Protein AF-A0A9Q9F330-F1 (afdb_monomer_lite)

Radius of gyration: 14.94 Å; chains: 1; bounding box: 38×39×43 Å

Foldseek 3Di:
DDQDPVLVVLLVLQLVLQQVVQCPDPPHFAEEEEEEEPDPVQVVSSVVNQVSQQQQHTHPRNHGDHPYYQYDHLPDPDLVVSLCVRAVRQGQAYEYEEPHNSVLVSLVCNVVVHPHALCRYEYEADDDPVDDCPSNDQRWYAHSNRRIDTDHDPPPPD

Secondary structure (DSSP, 8-state):
-PPPHHHHHHHHHHHHHHHHHHHT-SSPP-EEEEEEESSHHHHHHHHHHHHHHHHH-SGGGS--EEEEEEEE-TT-S--HHHHHHHHTT--SEEEEES--HHHHHHHHHHHHHSS--GGGEEEESPPPTT--TTTSTT-EEE-TTS-EEE--------

Sequence (158 aa):
MALTLSDVSLIEKALDQLVKLMSLKHPCIEDIVIGCQRKPEDYAVALSIKEAWEQRGGFNSEGGTVLDIVCWNEQSSSFNKYCSRIARHHPDAFVVVGMTAGFKEINRRLHKCSELTAEQTYVLGNRDGSLDSLFFHQLTGVSWTGEAWRMSQLQTIT

Organism: NCBI:txid69967

Structure (mmCIF, N/CA/C/O backbone):
data_AF-A0A9Q9F330-F1
#
_entry.id   AF-A0A9Q9F330-F1
#
loop_
_atom_site.group_PDB
_atom_site.id
_atom_site.type_symbol
_atom_site.label_atom_id
_atom_site.label_alt_id
_atom_site.label_comp_id
_atom_site.label_asym_id
_atom_site.label_entity_id
_atom_site.label_seq_id
_atom_site.pdbx_PDB_ins_code
_atom_site.Cartn_x
_atom_site.Cartn_y
_atom_site.Cartn_z
_atom_site.occupancy
_atom_site.B_iso_or_equiv
_atom_site.auth_seq_id
_atom_site.auth_comp_id
_atom_site.auth_asym_id
_atom_site.auth_atom_id
_atom_site.pdbx_PDB_model_num
ATOM 1 N N . MET A 1 1 ? -8.125 22.849 3.565 1.00 40.06 1 MET A N 1
ATOM 2 C CA . MET A 1 1 ? -6.735 23.348 3.591 1.00 40.06 1 MET A CA 1
ATOM 3 C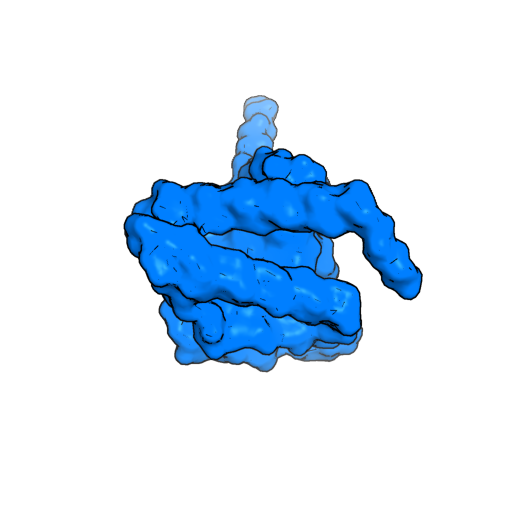 C . MET A 1 1 ? -6.173 23.096 2.201 1.00 40.06 1 MET A C 1
ATOM 5 O O . MET A 1 1 ? -6.252 21.958 1.764 1.00 40.06 1 MET A O 1
ATOM 9 N N . ALA A 1 2 ? -5.785 24.134 1.456 1.00 48.75 2 ALA A N 1
ATOM 10 C CA . ALA A 1 2 ? -5.293 23.967 0.085 1.00 48.75 2 ALA A CA 1
ATOM 11 C C . ALA A 1 2 ? -3.845 23.453 0.120 1.00 48.75 2 ALA A C 1
ATOM 13 O O . ALA A 1 2 ? -3.031 24.014 0.850 1.00 48.75 2 ALA A O 1
ATOM 14 N N . LEU A 1 3 ? -3.552 22.388 -0.630 1.00 57.25 3 LEU A N 1
ATOM 15 C CA . LEU A 1 3 ? -2.193 21.874 -0.828 1.00 57.25 3 LEU A CA 1
ATOM 16 C C . LEU A 1 3 ? -1.368 22.928 -1.581 1.00 57.25 3 LEU A C 1
ATOM 18 O O . LEU A 1 3 ? -1.844 23.495 -2.567 1.00 57.25 3 LEU A O 1
ATOM 22 N N . THR A 1 4 ? -0.157 23.227 -1.113 1.00 71.25 4 THR A N 1
ATOM 23 C CA . THR A 1 4 ? 0.743 24.172 -1.792 1.00 71.25 4 THR A CA 1
ATOM 24 C C . THR A 1 4 ? 1.433 23.501 -2.988 1.00 71.25 4 THR A C 1
ATOM 26 O O . THR A 1 4 ? 1.533 22.279 -3.047 1.00 71.25 4 THR A O 1
ATOM 29 N N . LEU A 1 5 ? 1.954 24.279 -3.947 1.00 66.75 5 LEU A N 1
ATOM 30 C CA . LEU A 1 5 ? 2.711 23.740 -5.097 1.00 66.75 5 LEU A CA 1
ATOM 31 C C . LEU A 1 5 ? 3.921 22.889 -4.666 1.00 66.75 5 LEU A C 1
ATOM 33 O O . LEU A 1 5 ? 4.257 21.908 -5.328 1.00 66.75 5 LEU A O 1
ATOM 37 N N . SER A 1 6 ? 4.552 23.239 -3.543 1.00 71.06 6 SER A N 1
ATOM 38 C CA . SER A 1 6 ? 5.603 22.432 -2.918 1.00 71.06 6 SER A CA 1
ATOM 39 C C . SER A 1 6 ? 5.084 21.086 -2.418 1.00 71.06 6 SER A C 1
ATOM 41 O O . SER A 1 6 ? 5.754 20.078 -2.625 1.00 71.06 6 SER A O 1
ATOM 43 N N . ASP A 1 7 ? 3.890 21.046 -1.825 1.00 73.88 7 ASP A N 1
ATOM 44 C CA . ASP A 1 7 ? 3.296 19.801 -1.322 1.00 73.88 7 ASP A CA 1
ATOM 45 C C . ASP A 1 7 ? 2.951 18.847 -2.470 1.00 73.88 7 ASP A C 1
ATOM 47 O O . ASP A 1 7 ? 3.195 17.649 -2.369 1.00 73.88 7 ASP A O 1
ATOM 51 N N . VAL A 1 8 ? 2.453 19.379 -3.593 1.00 78.31 8 VAL A N 1
ATOM 52 C CA . VAL A 1 8 ? 2.146 18.582 -4.793 1.00 78.31 8 VAL A CA 1
ATOM 53 C C . VAL A 1 8 ? 3.413 17.943 -5.367 1.00 78.31 8 VAL A C 1
ATOM 55 O O . VAL A 1 8 ? 3.439 16.742 -5.610 1.00 78.31 8 VAL A O 1
ATOM 58 N N . SER A 1 9 ? 4.490 18.719 -5.522 1.00 83.06 9 SER A N 1
ATOM 59 C CA . SER A 1 9 ? 5.773 18.210 -6.034 1.00 83.06 9 SER A CA 1
ATOM 60 C C . SER A 1 9 ? 6.384 17.127 -5.132 1.00 83.06 9 SER A C 1
ATOM 62 O O . SER A 1 9 ? 6.940 16.139 -5.615 1.00 83.06 9 SER A O 1
ATOM 64 N N . LEU A 1 10 ? 6.248 17.276 -3.810 1.00 86.75 10 LEU A N 1
ATOM 65 C CA . LEU A 1 10 ? 6.709 16.274 -2.849 1.00 86.75 10 LEU A CA 1
ATOM 66 C C . LEU A 1 10 ? 5.898 14.975 -2.931 1.00 86.75 10 LEU A C 1
ATOM 68 O O . LEU A 1 10 ? 6.489 13.896 -2.915 1.00 86.75 10 LEU A O 1
ATOM 72 N N . ILE A 1 11 ? 4.572 15.074 -3.070 1.00 87.56 11 ILE A N 1
ATOM 73 C CA . ILE A 1 11 ? 3.694 13.910 -3.238 1.00 87.56 11 ILE A CA 1
ATOM 74 C C . ILE A 1 11 ? 4.028 13.166 -4.533 1.00 87.56 11 ILE A C 1
ATOM 76 O O . ILE A 1 11 ? 4.223 11.957 -4.478 1.00 87.56 11 ILE A O 1
ATOM 80 N N . GLU A 1 12 ? 4.179 13.863 -5.661 1.00 91.75 12 GLU A N 1
ATOM 81 C CA . GLU A 1 12 ? 4.572 13.243 -6.938 1.00 91.75 12 GLU A CA 1
ATOM 82 C C . GLU A 1 12 ? 5.900 12.488 -6.822 1.00 91.75 12 GLU A C 1
ATOM 84 O O . GLU A 1 12 ? 5.996 11.313 -7.178 1.00 91.75 12 GLU A O 1
ATOM 89 N N . LYS A 1 13 ? 6.915 13.109 -6.210 1.00 93.81 13 LYS A N 1
ATOM 90 C CA . LYS A 1 13 ? 8.200 12.447 -5.954 1.00 93.81 13 LYS A CA 1
ATOM 91 C C . LYS A 1 13 ? 8.041 11.194 -5.082 1.00 93.81 13 LYS A C 1
ATOM 93 O O . LYS A 1 13 ? 8.723 10.192 -5.305 1.00 93.81 13 LYS A O 1
ATOM 98 N N . ALA A 1 14 ? 7.175 11.245 -4.072 1.00 95.12 14 ALA A N 1
ATOM 99 C CA . ALA A 1 14 ? 6.903 10.102 -3.211 1.00 95.12 14 ALA A CA 1
ATOM 100 C C . ALA A 1 14 ? 6.160 8.979 -3.956 1.00 95.12 14 ALA A C 1
ATOM 102 O O . ALA A 1 14 ? 6.489 7.808 -3.764 1.00 95.12 14 ALA A O 1
ATOM 103 N N . LEU A 1 15 ? 5.229 9.321 -4.851 1.00 95.81 15 LEU A N 1
ATOM 104 C CA . LEU A 1 15 ? 4.543 8.370 -5.728 1.00 95.81 15 LEU A CA 1
ATOM 105 C C . LEU A 1 15 ? 5.516 7.701 -6.700 1.00 95.81 15 LEU A C 1
ATOM 107 O O . LEU A 1 15 ? 5.519 6.478 -6.806 1.00 95.81 15 LEU A O 1
ATOM 111 N N . ASP A 1 16 ? 6.393 8.468 -7.344 1.00 94.94 16 ASP A N 1
ATOM 112 C CA . ASP A 1 16 ? 7.416 7.931 -8.248 1.00 94.94 16 ASP A CA 1
ATOM 113 C C . ASP A 1 16 ? 8.333 6.938 -7.546 1.00 94.94 16 ASP A C 1
ATOM 115 O O . ASP A 1 16 ? 8.619 5.853 -8.061 1.00 94.94 16 ASP A O 1
ATOM 119 N N . GLN A 1 17 ? 8.774 7.291 -6.340 1.00 96.00 17 GLN A N 1
ATOM 120 C CA . GLN A 1 17 ? 9.613 6.412 -5.548 1.00 96.00 17 GLN A CA 1
ATOM 121 C C . GLN A 1 17 ? 8.856 5.152 -5.101 1.00 96.00 17 GLN A C 1
ATOM 123 O O . GLN A 1 17 ? 9.451 4.073 -5.091 1.00 96.00 17 GLN A O 1
ATOM 128 N N . LEU A 1 18 ? 7.568 5.262 -4.760 1.00 96.44 18 LEU A N 1
ATOM 129 C CA . LEU A 1 18 ? 6.723 4.123 -4.396 1.00 96.44 18 LEU A CA 1
ATOM 130 C C . LEU A 1 18 ? 6.538 3.163 -5.577 1.00 96.44 18 LEU A C 1
ATOM 132 O O . LEU A 1 18 ? 6.830 1.975 -5.440 1.00 96.44 18 LEU A O 1
ATOM 136 N N . VAL A 1 19 ? 6.123 3.680 -6.737 1.00 95.44 19 VAL A N 1
ATOM 137 C CA . VAL A 1 19 ? 5.927 2.893 -7.965 1.00 95.44 19 VAL A CA 1
ATOM 138 C C . VAL A 1 19 ? 7.222 2.191 -8.352 1.00 95.44 19 VAL A C 1
ATOM 140 O O . VAL A 1 19 ? 7.224 0.981 -8.581 1.00 95.44 19 VAL A O 1
ATOM 143 N N . LYS A 1 20 ? 8.349 2.912 -8.345 1.00 93.31 20 LYS A N 1
ATOM 144 C CA . LYS A 1 20 ? 9.668 2.332 -8.622 1.00 93.31 20 LYS A CA 1
ATOM 145 C C . LYS A 1 20 ? 10.003 1.198 -7.658 1.00 93.31 20 LYS A C 1
ATOM 147 O O . LYS A 1 20 ? 10.510 0.166 -8.079 1.00 93.31 20 LYS A O 1
ATOM 152 N N . LEU A 1 21 ? 9.750 1.388 -6.366 1.00 92.75 21 LEU A N 1
ATOM 153 C CA . LEU A 1 21 ? 10.071 0.396 -5.348 1.00 92.75 21 LEU A CA 1
ATOM 154 C C . LEU A 1 21 ? 9.252 -0.887 -5.533 1.00 92.75 21 LEU A C 1
ATOM 156 O O . LEU A 1 21 ? 9.809 -1.979 -5.435 1.00 92.75 21 LEU A O 1
ATOM 160 N N . MET A 1 22 ? 7.957 -0.755 -5.814 1.00 94.44 22 MET A N 1
ATOM 161 C CA . MET A 1 22 ? 7.061 -1.891 -6.038 1.00 94.44 22 MET A CA 1
ATOM 162 C C . MET A 1 22 ? 7.381 -2.623 -7.348 1.00 94.44 22 MET A C 1
ATOM 164 O O . MET A 1 22 ? 7.469 -3.847 -7.351 1.00 94.44 22 MET A O 1
ATOM 168 N N . SER A 1 23 ? 7.658 -1.890 -8.428 1.00 90.44 23 SER A N 1
ATOM 169 C CA . SER A 1 23 ? 7.951 -2.469 -9.753 1.00 90.44 23 SER A CA 1
ATOM 170 C C . SER A 1 23 ? 9.256 -3.280 -9.788 1.00 90.44 23 SER A C 1
ATOM 172 O O . SER A 1 23 ? 9.448 -4.121 -10.660 1.00 90.44 23 SER A O 1
ATOM 174 N N . LEU A 1 24 ? 10.169 -3.048 -8.835 1.00 88.19 24 LEU A N 1
ATOM 175 C CA . LEU A 1 24 ? 11.425 -3.796 -8.694 1.00 88.19 24 LEU A CA 1
ATOM 176 C C . LEU A 1 24 ? 11.288 -5.082 -7.859 1.00 88.19 24 LEU A C 1
ATOM 178 O O . LEU A 1 24 ? 12.267 -5.820 -7.714 1.00 88.19 24 LEU A O 1
ATOM 182 N N . LYS A 1 25 ? 10.126 -5.341 -7.246 1.00 89.50 25 LYS A N 1
ATOM 183 C CA . LYS A 1 25 ? 9.921 -6.523 -6.401 1.00 89.50 25 LYS A CA 1
ATOM 184 C C . LYS A 1 25 ? 9.731 -7.771 -7.276 1.00 89.50 25 LYS A C 1
ATOM 186 O O . LYS A 1 25 ? 9.109 -7.726 -8.333 1.00 89.50 25 LYS A O 1
ATOM 191 N N . HIS A 1 26 ? 10.267 -8.894 -6.797 1.00 83.94 26 HIS A N 1
ATOM 192 C CA . HIS A 1 26 ? 10.003 -10.226 -7.338 1.00 83.94 26 HIS A CA 1
ATOM 193 C C . HIS A 1 26 ? 9.314 -11.099 -6.272 1.00 83.94 26 HIS A C 1
ATOM 195 O O . HIS A 1 26 ? 9.779 -11.085 -5.124 1.00 83.94 26 HIS A O 1
ATOM 201 N N . PRO A 1 27 ? 8.260 -11.869 -6.617 1.00 86.75 27 PRO A N 1
ATOM 202 C CA . PRO A 1 27 ? 7.553 -11.891 -7.910 1.00 86.75 27 PRO A CA 1
ATOM 203 C C . PRO A 1 27 ? 6.951 -10.522 -8.268 1.00 86.75 27 PRO A C 1
ATOM 205 O O . PRO A 1 27 ? 6.855 -9.654 -7.402 1.00 86.75 27 PRO A O 1
ATOM 208 N N . CYS A 1 28 ? 6.662 -10.310 -9.557 1.00 90.81 28 CYS A N 1
ATOM 209 C CA . CYS A 1 28 ? 6.151 -9.024 -10.030 1.00 90.81 28 CYS A CA 1
ATOM 210 C C . CYS A 1 28 ? 4.814 -8.709 -9.348 1.00 90.81 28 CYS A C 1
ATOM 212 O O . CYS A 1 28 ? 4.011 -9.613 -9.132 1.00 90.81 28 CYS A O 1
ATOM 214 N N . ILE A 1 29 ? 4.624 -7.443 -8.989 1.00 94.88 29 ILE A N 1
ATOM 215 C CA . ILE A 1 29 ? 3.376 -6.935 -8.430 1.00 94.88 29 ILE A CA 1
ATOM 216 C C . ILE A 1 29 ? 2.585 -6.352 -9.594 1.00 94.88 29 ILE A C 1
ATOM 218 O O . ILE A 1 29 ? 3.079 -5.431 -10.242 1.00 94.88 29 ILE A O 1
ATOM 222 N N . GLU A 1 30 ? 1.372 -6.846 -9.814 1.00 95.38 30 GLU A N 1
ATOM 223 C CA . GLU A 1 30 ? 0.432 -6.324 -10.809 1.00 95.38 30 GLU A CA 1
ATOM 224 C C . GLU A 1 30 ? -0.827 -5.804 -10.129 1.00 95.38 30 GLU A C 1
ATOM 226 O O . GLU A 1 30 ? -1.214 -4.641 -10.290 1.00 95.38 30 GLU A O 1
ATOM 231 N N . ASP A 1 31 ? -1.424 -6.656 -9.303 1.00 96.81 31 ASP A N 1
ATOM 232 C CA . ASP A 1 31 ? -2.723 -6.433 -8.705 1.00 96.81 31 ASP A CA 1
ATOM 233 C C . ASP A 1 31 ? -2.574 -5.927 -7.273 1.00 96.81 31 ASP A C 1
ATOM 235 O O . ASP A 1 31 ? -2.064 -6.615 -6.385 1.00 96.81 31 ASP A O 1
ATOM 239 N N . ILE A 1 32 ? -3.052 -4.710 -7.015 1.00 97.94 32 ILE A N 1
ATOM 240 C CA . ILE A 1 32 ? -2.938 -4.088 -5.696 1.00 97.94 32 ILE A CA 1
ATOM 241 C C . ILE A 1 32 ? -4.294 -3.723 -5.108 1.00 97.94 32 ILE A C 1
ATOM 243 O O . ILE A 1 32 ? -5.255 -3.395 -5.805 1.00 97.94 32 ILE A O 1
ATOM 247 N N . VAL A 1 33 ? -4.354 -3.709 -3.781 1.00 98.38 33 VAL A N 1
ATOM 248 C CA . VAL A 1 33 ? -5.426 -3.045 -3.031 1.00 98.38 33 VAL A CA 1
ATOM 249 C C . VAL A 1 33 ? -4.836 -1.845 -2.308 1.00 98.38 33 VAL A C 1
ATOM 251 O O . VAL A 1 33 ? -3.754 -1.937 -1.729 1.00 98.38 33 VAL A O 1
ATOM 254 N N . ILE A 1 34 ? -5.564 -0.728 -2.303 1.00 98.56 34 ILE A N 1
ATOM 255 C CA . ILE A 1 34 ? -5.157 0.485 -1.592 1.00 98.56 34 ILE A CA 1
ATOM 256 C C . ILE A 1 34 ? -5.993 0.640 -0.321 1.00 98.56 34 ILE A C 1
ATOM 258 O O . ILE A 1 34 ? -7.212 0.483 -0.331 1.00 98.56 34 ILE A O 1
ATOM 262 N N . GLY A 1 35 ? -5.344 0.958 0.790 1.00 97.88 35 GLY A N 1
ATOM 263 C CA . GLY A 1 35 ? -5.953 1.209 2.085 1.00 97.88 35 GLY A CA 1
ATOM 264 C C . GLY A 1 35 ? -5.772 2.654 2.530 1.00 97.88 35 GLY A C 1
ATOM 265 O O . GLY A 1 35 ? -4.676 3.201 2.441 1.00 97.88 35 GLY A O 1
ATOM 266 N N . CYS A 1 36 ? -6.821 3.270 3.064 1.00 97.56 36 CYS A N 1
ATOM 267 C CA . CYS A 1 36 ? -6.714 4.596 3.665 1.00 97.56 36 CYS A CA 1
ATOM 268 C C . CYS A 1 36 ? -7.715 4.797 4.806 1.00 97.56 36 CYS A C 1
ATOM 270 O O . CYS A 1 36 ? -8.734 4.105 4.921 1.00 97.56 36 CYS A O 1
ATOM 272 N N . GLN A 1 37 ? -7.450 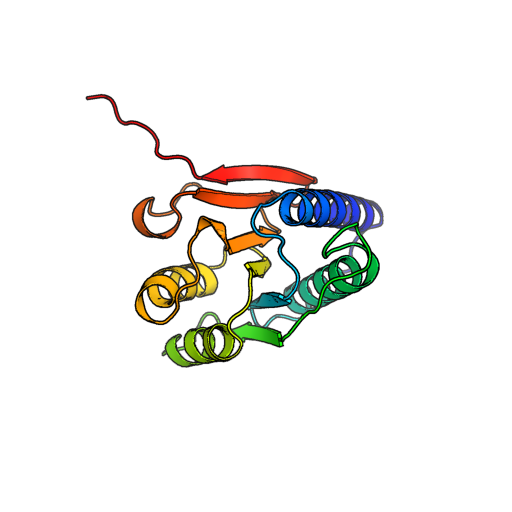5.785 5.659 1.00 96.56 37 GLN A N 1
ATOM 273 C CA . GLN A 1 37 ? -8.467 6.256 6.589 1.00 96.56 37 GLN A CA 1
ATOM 274 C C . GLN A 1 37 ? -9.627 6.894 5.798 1.00 96.56 37 GLN A C 1
ATOM 276 O O . GLN A 1 37 ? -9.453 7.478 4.732 1.00 96.56 37 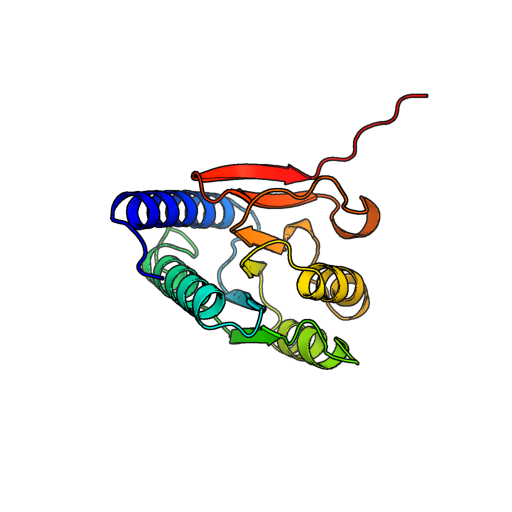GLN A O 1
ATOM 281 N N . ARG A 1 38 ? -10.852 6.785 6.323 1.00 95.31 38 ARG A N 1
ATOM 282 C CA . ARG A 1 38 ? -12.069 7.383 5.758 1.00 95.31 38 ARG A CA 1
ATOM 283 C C . ARG A 1 38 ? -12.090 8.898 5.981 1.00 95.31 38 ARG A C 1
ATOM 285 O O . ARG A 1 38 ? -12.909 9.413 6.741 1.00 95.31 38 ARG A O 1
ATOM 292 N N . LYS A 1 39 ? -11.168 9.581 5.313 1.00 95.31 39 LYS A N 1
ATOM 293 C CA . LYS A 1 39 ? -10.979 11.027 5.284 1.00 95.31 39 LYS A CA 1
ATOM 294 C C . LYS A 1 39 ? -10.809 11.490 3.835 1.00 95.31 39 LYS A C 1
ATOM 296 O O . LYS A 1 39 ? -10.171 10.774 3.064 1.00 95.31 39 LYS A O 1
ATOM 301 N N . PRO A 1 40 ? -11.370 12.649 3.447 1.00 94.81 40 PRO A N 1
ATOM 302 C CA . PRO A 1 40 ? -11.248 13.156 2.082 1.00 94.81 40 PRO A CA 1
ATOM 303 C C . PRO A 1 40 ? -9.798 13.310 1.609 1.00 94.81 40 PRO A C 1
ATOM 305 O O . PRO A 1 40 ? -9.494 12.958 0.475 1.00 94.81 40 PRO A O 1
ATOM 308 N N . GLU A 1 41 ? -8.907 13.791 2.476 1.00 93.50 41 GLU A N 1
ATOM 309 C CA . GLU A 1 41 ? -7.488 13.986 2.177 1.00 93.50 41 GLU A CA 1
ATOM 310 C C . GLU A 1 41 ? -6.765 12.665 1.880 1.00 93.50 41 GLU A C 1
ATOM 312 O O . GLU A 1 41 ? -6.098 12.546 0.855 1.00 93.50 41 GLU A O 1
ATOM 317 N N . ASP A 1 42 ? -6.973 11.642 2.710 1.00 94.69 42 ASP A N 1
ATOM 318 C CA . ASP A 1 42 ? -6.332 10.338 2.532 1.00 94.69 42 ASP A CA 1
ATOM 319 C C . ASP A 1 42 ? -6.920 9.588 1.330 1.00 94.69 42 ASP A C 1
ATOM 321 O O . ASP A 1 42 ? -6.224 8.840 0.645 1.00 94.69 42 ASP A O 1
ATOM 325 N N . TYR A 1 43 ? -8.205 9.809 1.038 1.00 96.50 43 TYR A N 1
ATOM 326 C CA . TYR A 1 43 ? -8.842 9.274 -0.160 1.00 96.50 43 TYR A CA 1
ATOM 327 C C . TYR A 1 43 ? -8.305 9.923 -1.439 1.00 96.50 43 TYR A C 1
ATOM 329 O O . TYR A 1 43 ? -8.072 9.218 -2.416 1.00 96.50 43 TYR A O 1
ATOM 337 N N . ALA A 1 44 ? -8.057 11.236 -1.436 1.00 95.75 44 ALA A N 1
ATOM 338 C CA . ALA A 1 44 ? -7.439 11.916 -2.572 1.00 95.75 44 ALA A CA 1
ATOM 339 C C . ALA A 1 44 ? -6.035 11.359 -2.861 1.00 95.75 44 ALA A C 1
ATOM 341 O O . ALA A 1 44 ? -5.728 11.053 -4.008 1.00 95.75 44 ALA A O 1
ATOM 342 N N . VAL A 1 45 ? -5.225 11.122 -1.823 1.00 96.12 45 VAL A N 1
ATOM 343 C CA . VAL A 1 45 ? -3.912 10.474 -1.982 1.00 96.12 45 VAL A CA 1
ATOM 344 C C . VAL A 1 45 ? -4.053 9.041 -2.505 1.00 96.12 45 VAL A C 1
ATOM 346 O O . VAL A 1 45 ? -3.296 8.634 -3.382 1.00 96.12 45 VAL A O 1
ATOM 349 N N . ALA A 1 46 ? -5.037 8.274 -2.022 1.00 97.75 46 ALA A N 1
ATOM 350 C CA . ALA A 1 46 ? -5.304 6.928 -2.531 1.00 97.75 46 ALA A CA 1
ATOM 351 C C . ALA A 1 46 ? -5.668 6.925 -4.028 1.00 97.75 46 ALA A C 1
ATOM 353 O O . ALA A 1 46 ? -5.256 6.019 -4.750 1.00 97.75 46 ALA A O 1
ATOM 354 N N . LEU A 1 47 ? -6.397 7.941 -4.504 1.00 97.94 47 LEU A N 1
ATOM 355 C CA . LEU A 1 47 ? -6.669 8.121 -5.932 1.00 97.94 47 LEU A CA 1
ATOM 356 C C . LEU A 1 47 ? -5.396 8.444 -6.722 1.00 97.94 47 LEU A C 1
ATOM 358 O O . LEU A 1 47 ? -5.187 7.846 -7.770 1.00 97.94 47 LEU A O 1
ATOM 362 N N . SER A 1 48 ? -4.510 9.296 -6.203 1.00 97.56 48 SER A N 1
ATOM 363 C CA . SER A 1 48 ? -3.226 9.576 -6.862 1.00 97.56 48 SER A CA 1
ATOM 364 C C . SER A 1 48 ? -2.316 8.343 -6.929 1.00 97.56 48 SER A C 1
ATOM 366 O O . SER A 1 48 ? -1.672 8.112 -7.948 1.00 97.56 48 SER A O 1
ATOM 368 N N . ILE A 1 49 ? -2.298 7.501 -5.885 1.00 97.94 49 ILE A N 1
ATOM 369 C CA . ILE A 1 49 ? -1.610 6.197 -5.927 1.00 97.94 49 ILE A CA 1
ATOM 370 C C . ILE A 1 49 ? -2.214 5.321 -7.022 1.00 97.94 49 ILE A C 1
ATOM 372 O O . ILE A 1 49 ? -1.472 4.705 -7.785 1.00 97.94 49 ILE A O 1
ATOM 376 N N . LYS A 1 50 ? -3.548 5.271 -7.100 1.00 98.31 50 LYS A N 1
ATOM 377 C CA . LYS A 1 50 ? -4.246 4.489 -8.116 1.00 98.31 50 LYS A CA 1
ATOM 378 C C . LYS A 1 50 ? -3.842 4.914 -9.525 1.00 98.31 50 LYS A C 1
ATOM 380 O O . LYS A 1 50 ? -3.404 4.072 -10.299 1.00 98.31 50 LYS A O 1
ATOM 385 N N . GLU A 1 51 ? -3.943 6.204 -9.827 1.00 97.50 51 GLU A N 1
ATOM 386 C CA . GLU A 1 51 ? -3.584 6.748 -11.138 1.00 97.50 51 GLU A CA 1
ATOM 387 C C . GLU A 1 51 ? -2.114 6.474 -11.477 1.00 97.50 51 GLU A C 1
ATOM 389 O O . GLU A 1 51 ? -1.806 6.036 -12.583 1.00 97.50 51 GLU A O 1
ATOM 394 N N . ALA A 1 52 ? -1.204 6.664 -10.516 1.00 96.69 52 ALA A N 1
ATOM 395 C CA . ALA A 1 52 ? 0.215 6.389 -10.712 1.00 96.69 52 ALA A CA 1
ATOM 396 C C . ALA A 1 52 ? 0.491 4.904 -11.006 1.00 96.69 52 ALA A C 1
ATOM 398 O O . ALA A 1 52 ? 1.301 4.596 -11.881 1.00 96.69 52 ALA A O 1
ATOM 399 N N . TRP A 1 53 ? -0.180 3.986 -10.304 1.00 97.44 53 TRP A N 1
ATOM 400 C CA . TRP A 1 53 ? -0.008 2.547 -10.501 1.00 97.44 53 TRP A CA 1
ATOM 401 C C . TRP A 1 53 ? -0.582 2.067 -11.837 1.00 97.44 53 TRP A C 1
ATOM 403 O O . TRP A 1 53 ? 0.098 1.351 -12.569 1.00 97.44 53 TRP A O 1
ATOM 413 N N . GLU A 1 54 ? -1.785 2.519 -12.195 1.00 96.88 54 GLU A N 1
ATOM 414 C CA . GLU A 1 54 ? -2.445 2.155 -13.457 1.00 96.88 54 GLU A CA 1
ATOM 415 C C . GLU A 1 54 ? -1.724 2.721 -14.690 1.00 96.88 54 GLU A C 1
ATOM 417 O O . GLU A 1 54 ? -1.837 2.160 -15.773 1.00 96.88 54 GLU A O 1
ATOM 422 N N . GLN A 1 55 ? -0.971 3.816 -14.552 1.00 95.50 55 GLN A N 1
ATOM 423 C CA . GLN A 1 55 ? -0.235 4.417 -15.672 1.00 95.50 55 GLN A CA 1
ATOM 424 C C . GLN A 1 55 ? 1.215 3.943 -15.796 1.00 95.50 55 GLN A C 1
ATOM 426 O O . GLN A 1 55 ? 1.777 3.999 -16.887 1.00 95.50 55 GLN A O 1
ATOM 431 N N . ARG A 1 56 ? 1.868 3.615 -14.673 1.00 94.31 56 ARG A N 1
ATOM 432 C CA . ARG A 1 56 ? 3.338 3.474 -14.610 1.00 94.31 56 ARG A CA 1
ATOM 433 C C . ARG A 1 56 ? 3.820 2.286 -13.782 1.00 94.31 56 ARG A C 1
ATOM 435 O O . ARG A 1 56 ? 5.026 2.060 -13.723 1.00 94.31 56 ARG A O 1
ATOM 442 N N . GLY A 1 57 ? 2.916 1.605 -13.082 1.00 92.38 57 GLY A N 1
ATOM 443 C CA . GLY A 1 57 ? 3.209 0.411 -12.293 1.00 92.38 57 GLY A CA 1
ATOM 444 C C . GLY A 1 57 ? 3.201 -0.863 -13.133 1.00 92.38 57 GLY A C 1
ATOM 445 O O . GLY A 1 57 ? 3.300 -0.806 -14.358 1.00 92.38 57 GLY A O 1
ATOM 446 N N . GLY A 1 58 ? 3.058 -2.005 -12.459 1.00 88.25 58 GLY A N 1
ATOM 447 C CA . GLY A 1 58 ? 3.011 -3.318 -13.105 1.00 88.25 58 GLY A CA 1
ATOM 448 C C . GLY A 1 58 ? 4.333 -3.747 -13.750 1.00 88.25 58 GLY A C 1
ATOM 449 O O . GLY A 1 58 ? 5.378 -3.094 -13.613 1.00 88.25 58 GLY A O 1
ATOM 450 N N . PHE A 1 59 ? 4.307 -4.869 -14.462 1.00 84.12 59 PHE A N 1
ATOM 451 C CA . PHE A 1 59 ? 5.456 -5.375 -15.202 1.00 84.12 59 PHE A CA 1
ATOM 452 C C . PHE A 1 59 ? 5.850 -4.418 -16.332 1.00 84.12 59 PHE A C 1
ATOM 454 O O . PHE A 1 59 ? 5.011 -3.892 -17.058 1.00 84.12 59 PHE A O 1
ATOM 461 N N . ASN A 1 60 ? 7.157 -4.182 -16.482 1.00 82.25 60 ASN A N 1
ATOM 462 C CA . ASN A 1 60 ? 7.733 -3.289 -17.497 1.00 82.25 60 ASN A CA 1
ATOM 463 C C . ASN A 1 60 ? 7.150 -1.861 -17.533 1.00 82.25 60 ASN A C 1
ATOM 465 O O . ASN A 1 60 ? 7.300 -1.171 -18.542 1.00 82.25 60 ASN A O 1
ATOM 469 N N . SER A 1 61 ? 6.542 -1.398 -16.435 1.00 83.06 61 SER A N 1
ATOM 470 C CA . SER A 1 61 ? 5.886 -0.088 -16.356 1.00 83.06 61 SER A CA 1
ATOM 471 C C . SER A 1 61 ? 4.724 0.084 -17.349 1.00 83.06 61 SER A C 1
ATOM 473 O O . SER A 1 61 ? 4.463 1.203 -17.794 1.00 83.06 61 SER A O 1
ATOM 475 N N . GLU A 1 62 ? 4.047 -1.006 -17.727 1.00 86.31 62 GLU A N 1
ATOM 476 C CA . GLU A 1 62 ? 2.898 -0.979 -18.650 1.00 86.31 62 GLU A CA 1
ATOM 477 C C . GLU A 1 62 ? 1.572 -0.598 -17.963 1.00 86.31 62 GLU A C 1
ATOM 479 O O . GLU A 1 62 ? 0.591 -0.307 -18.648 1.00 86.31 62 GLU A O 1
ATOM 484 N N . GLY A 1 63 ? 1.560 -0.533 -16.628 1.00 88.19 63 GLY A N 1
ATOM 485 C CA . GLY A 1 63 ? 0.389 -0.245 -15.804 1.00 88.19 63 GLY A C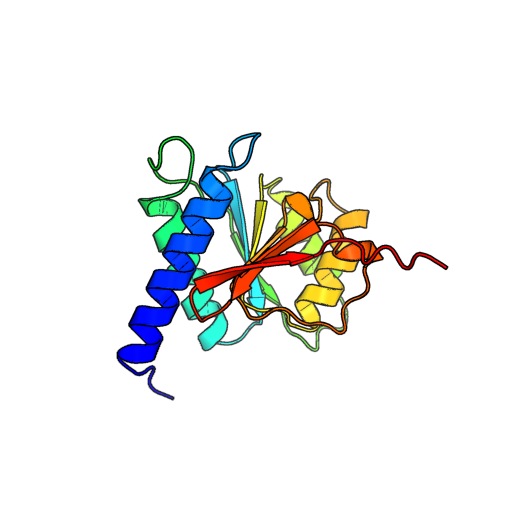A 1
ATOM 486 C C . GLY A 1 63 ? -0.148 -1.500 -15.117 1.00 88.19 63 GLY A C 1
ATOM 487 O O . GLY A 1 63 ? -0.466 -2.484 -15.778 1.00 88.19 63 GLY A O 1
ATOM 488 N N . GLY A 1 64 ? -0.267 -1.453 -13.787 1.00 94.81 64 GLY A N 1
ATOM 489 C CA . GLY A 1 64 ? -0.879 -2.525 -12.993 1.00 94.81 64 GLY A CA 1
ATOM 490 C C . GLY A 1 64 ? -2.354 -2.251 -12.673 1.00 94.81 64 GLY A C 1
ATOM 491 O O . GLY A 1 64 ? -2.891 -1.194 -13.007 1.00 94.81 64 GLY A O 1
ATOM 492 N N . THR A 1 65 ? -3.022 -3.164 -11.965 1.00 97.19 65 THR A N 1
ATOM 493 C CA . THR A 1 65 ? -4.453 -3.034 -11.637 1.00 97.19 65 THR A CA 1
ATOM 494 C C . THR A 1 65 ? -4.669 -2.657 -10.176 1.00 97.19 65 THR A C 1
ATOM 496 O O . THR A 1 65 ? -4.105 -3.261 -9.264 1.00 97.19 65 THR A O 1
ATOM 499 N N . VAL A 1 66 ? -5.568 -1.703 -9.917 1.00 98.12 66 VAL A N 1
ATOM 500 C CA . VAL A 1 66 ? -6.076 -1.446 -8.561 1.00 98.12 66 VAL A CA 1
ATOM 501 C C . VAL A 1 66 ? -7.427 -2.124 -8.365 1.00 98.12 66 VAL A C 1
ATOM 503 O O . VAL A 1 66 ? -8.456 -1.642 -8.841 1.00 98.12 66 VAL A O 1
ATOM 506 N N . LEU A 1 67 ? -7.432 -3.221 -7.609 1.00 98.12 67 LEU A N 1
ATOM 507 C CA . LEU A 1 67 ? -8.616 -4.054 -7.381 1.00 98.12 67 LEU A CA 1
ATOM 508 C C . LEU A 1 67 ? -9.661 -3.378 -6.478 1.00 98.12 67 LEU A C 1
ATOM 510 O O . LEU A 1 67 ? -10.866 -3.583 -6.644 1.00 98.12 67 LEU A O 1
ATOM 514 N N . ASP A 1 68 ? -9.229 -2.582 -5.493 1.00 98.25 68 ASP A N 1
ATOM 515 C CA . ASP A 1 68 ? -10.130 -1.864 -4.582 1.00 98.25 68 ASP A CA 1
ATOM 516 C C . ASP A 1 68 ? -9.414 -0.725 -3.845 1.00 98.25 68 ASP A C 1
ATOM 518 O O . ASP A 1 68 ? -8.205 -0.779 -3.607 1.00 98.25 68 ASP A O 1
ATOM 522 N N . ILE A 1 69 ? -10.197 0.260 -3.396 1.00 98.38 69 ILE A N 1
ATOM 523 C CA . ILE A 1 69 ? -9.777 1.247 -2.396 1.00 98.38 69 ILE A CA 1
ATOM 524 C C . ILE A 1 69 ? -10.621 1.025 -1.137 1.00 98.38 69 ILE A C 1
ATOM 526 O O . ILE A 1 69 ? -11.838 1.238 -1.109 1.00 98.38 69 ILE A O 1
ATOM 530 N N . VAL A 1 70 ? -9.969 0.577 -0.068 1.00 97.81 70 VAL A N 1
ATOM 531 C CA . VAL A 1 70 ? -10.602 0.215 1.198 1.00 97.81 70 VAL A CA 1
ATOM 532 C C . VAL A 1 70 ? -10.413 1.334 2.212 1.00 97.81 70 VAL A C 1
ATOM 534 O O . VAL A 1 70 ? -9.371 1.457 2.851 1.00 97.81 70 VAL A O 1
ATOM 537 N N . CYS A 1 71 ? -11.470 2.121 2.408 1.00 97.44 71 CYS A N 1
ATOM 538 C CA . CYS A 1 71 ? -11.490 3.188 3.405 1.00 97.44 71 CYS A CA 1
ATOM 539 C C . CYS A 1 71 ? -12.027 2.688 4.754 1.00 97.44 71 CYS A C 1
ATOM 541 O O . CYS A 1 71 ? -13.171 2.217 4.832 1.00 97.44 71 CYS A O 1
ATOM 543 N N . TRP A 1 72 ? -11.264 2.846 5.838 1.00 96.38 72 TRP A N 1
ATOM 544 C CA . TRP A 1 72 ? -11.701 2.455 7.185 1.00 96.38 72 TRP A CA 1
ATOM 545 C C . TRP A 1 72 ? -12.004 3.630 8.108 1.00 96.38 72 TRP A C 1
ATOM 547 O O . TRP A 1 72 ? -11.417 4.703 8.028 1.00 96.38 72 TRP A O 1
ATOM 557 N N . ASN A 1 73 ? -12.933 3.411 9.035 1.00 95.25 73 ASN A N 1
ATOM 558 C CA . ASN A 1 73 ? -13.134 4.327 10.148 1.00 95.25 73 ASN A CA 1
ATOM 559 C C . ASN A 1 73 ? -12.164 3.956 11.281 1.00 95.25 73 ASN A C 1
ATOM 561 O O . ASN A 1 73 ? -12.217 2.830 11.770 1.00 95.25 73 ASN A O 1
ATOM 565 N N . GLU A 1 74 ? -11.331 4.900 11.721 1.00 92.50 74 GLU A N 1
ATOM 566 C CA . GLU A 1 74 ? -10.411 4.728 12.861 1.00 92.50 74 GLU A CA 1
ATOM 567 C C . GLU A 1 74 ? -11.133 4.331 14.156 1.00 92.50 74 GLU A C 1
ATOM 569 O O . GLU A 1 74 ? -10.577 3.626 14.988 1.00 92.50 74 GLU A O 1
ATOM 574 N N . GLN A 1 75 ? -12.394 4.738 14.311 1.00 90.88 75 GLN A N 1
ATOM 575 C CA . GLN A 1 75 ? -13.219 4.440 15.487 1.00 90.88 75 GLN A CA 1
ATOM 576 C C . GLN A 1 75 ? -14.064 3.168 15.313 1.00 90.88 75 GLN A C 1
ATOM 578 O O . GLN A 1 75 ? -15.020 2.940 16.054 1.00 90.88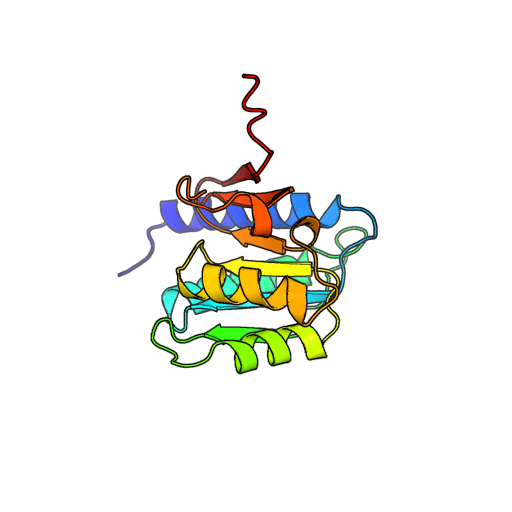 75 GLN A O 1
ATOM 583 N N . SER A 1 76 ? -13.782 2.350 14.296 1.00 92.69 76 SER A N 1
ATOM 584 C CA . SER A 1 76 ? -14.542 1.124 14.061 1.00 92.69 76 SER A CA 1
ATOM 585 C C . SER A 1 76 ? -14.363 0.142 15.220 1.00 92.69 76 SER A C 1
ATOM 587 O O . SER A 1 76 ? -13.246 -0.240 15.553 1.00 92.69 76 SER A O 1
ATOM 589 N N . SER A 1 77 ? -15.471 -0.357 15.772 1.00 88.56 77 SER A N 1
ATOM 590 C CA . SER A 1 77 ? -15.454 -1.417 16.794 1.00 88.56 77 SER A CA 1
ATOM 591 C C . SER A 1 77 ? -14.960 -2.769 16.262 1.00 88.56 77 SER A C 1
ATOM 593 O O . SER A 1 77 ? -14.578 -3.642 17.036 1.00 88.56 77 SER A O 1
ATOM 595 N N . SER A 1 78 ? -14.950 -2.957 14.938 1.00 90.56 78 SER A N 1
ATOM 596 C CA . SER A 1 78 ? -14.409 -4.152 14.289 1.00 90.56 78 SER A CA 1
ATOM 597 C C . SER A 1 78 ? -13.695 -3.811 12.985 1.00 90.56 78 SER A C 1
ATOM 599 O O . SER A 1 78 ? -14.258 -3.153 12.103 1.00 90.56 78 SER A O 1
ATOM 601 N N . PHE A 1 79 ? -12.458 -4.298 12.856 1.00 94.19 79 PHE A N 1
ATOM 602 C CA . PHE A 1 79 ? -11.621 -4.147 11.662 1.00 94.19 79 PHE A CA 1
ATOM 603 C C . PHE A 1 79 ? -11.646 -5.372 10.735 1.00 94.19 79 PHE A C 1
ATOM 605 O O . PHE A 1 79 ? -11.166 -5.288 9.606 1.00 94.19 79 PHE A O 1
ATOM 612 N N . ASN A 1 80 ? -12.266 -6.484 11.154 1.00 92.94 80 ASN A N 1
ATOM 613 C CA . ASN A 1 80 ? -12.308 -7.727 10.370 1.00 92.94 80 ASN A CA 1
ATOM 614 C C . ASN A 1 80 ? -12.950 -7.515 8.996 1.00 92.94 80 ASN A C 1
ATOM 616 O O . ASN A 1 80 ? -12.441 -8.017 8.006 1.00 92.94 80 ASN A O 1
ATOM 620 N N . LYS A 1 81 ? -14.009 -6.698 8.912 1.00 93.81 81 LYS A N 1
ATOM 621 C CA . LYS A 1 81 ? -14.671 -6.373 7.638 1.00 93.81 81 LYS A CA 1
ATOM 622 C C . LYS A 1 81 ? -13.728 -5.734 6.610 1.00 93.81 81 LYS A C 1
ATOM 624 O O . LYS A 1 81 ? -13.876 -5.982 5.420 1.00 93.81 81 LYS A O 1
ATOM 629 N N . TYR A 1 82 ? -12.764 -4.924 7.059 1.00 95.69 82 TYR A N 1
ATOM 630 C CA . TYR A 1 82 ? -11.776 -4.302 6.176 1.00 95.69 82 TYR A CA 1
ATOM 631 C C . TYR A 1 82 ? -10.732 -5.327 5.744 1.00 95.69 82 TYR A C 1
ATOM 633 O O . TYR A 1 82 ? -10.433 -5.417 4.560 1.00 95.69 82 TYR A O 1
ATOM 641 N N . CYS A 1 83 ? -10.272 -6.164 6.677 1.00 94.56 83 CYS A N 1
ATOM 642 C CA . CYS A 1 83 ? -9.335 -7.247 6.383 1.00 94.56 83 CYS A CA 1
ATOM 643 C C . CYS A 1 83 ? -9.931 -8.236 5.368 1.00 94.56 83 CYS A C 1
ATOM 645 O O . CYS A 1 83 ? -9.288 -8.546 4.375 1.00 94.56 83 CYS A O 1
ATOM 647 N N . SER A 1 84 ? -11.190 -8.655 5.545 1.00 93.75 84 SER A N 1
ATOM 648 C CA . SER A 1 84 ? -11.897 -9.519 4.589 1.00 93.75 84 SER A CA 1
ATOM 649 C C . SER A 1 84 ? -12.080 -8.857 3.222 1.00 93.75 84 SER A C 1
ATOM 651 O O . SER A 1 84 ? -11.974 -9.528 2.202 1.00 93.75 84 SER A O 1
ATOM 653 N N . ARG A 1 85 ? -12.341 -7.543 3.179 1.00 94.75 85 ARG A N 1
ATOM 654 C CA . ARG A 1 85 ? -12.474 -6.801 1.917 1.00 94.75 85 ARG A CA 1
ATOM 655 C C . ARG A 1 85 ? -11.152 -6.688 1.159 1.00 94.75 85 ARG A C 1
ATOM 657 O O . ARG A 1 85 ? -11.187 -6.675 -0.063 1.00 94.75 85 ARG A O 1
ATOM 664 N N . ILE A 1 86 ? -10.029 -6.604 1.865 1.00 95.62 86 ILE A N 1
ATOM 665 C CA . ILE A 1 86 ? -8.692 -6.638 1.260 1.00 95.62 86 ILE A CA 1
ATOM 666 C C . ILE A 1 86 ? -8.393 -8.065 0.779 1.00 95.62 86 ILE A C 1
ATOM 668 O O . ILE A 1 86 ? -8.095 -8.275 -0.389 1.00 95.62 86 ILE A O 1
ATOM 672 N N . ALA A 1 87 ? -8.562 -9.056 1.659 1.00 93.12 87 ALA A N 1
ATOM 673 C CA . ALA A 1 87 ? -8.187 -10.446 1.409 1.00 93.12 87 ALA A CA 1
ATOM 674 C C . ALA A 1 87 ? -8.980 -11.118 0.278 1.00 93.12 87 ALA A C 1
ATOM 676 O O . ALA A 1 87 ? -8.414 -11.925 -0.449 1.00 93.12 87 ALA A O 1
ATOM 677 N N . ARG A 1 88 ? -10.267 -10.778 0.093 1.00 93.62 88 ARG A N 1
ATOM 678 C CA . ARG A 1 88 ? -11.128 -11.382 -0.951 1.00 93.62 88 ARG A CA 1
ATOM 679 C C . ARG A 1 88 ? -10.595 -11.217 -2.377 1.00 93.62 88 ARG A C 1
ATOM 681 O O . ARG A 1 88 ? -11.044 -11.925 -3.267 1.00 93.62 88 ARG A O 1
ATOM 688 N N . HIS A 1 89 ? -9.729 -10.230 -2.584 1.00 91.56 89 HIS A N 1
ATOM 689 C CA . HIS A 1 89 ? -9.195 -9.863 -3.889 1.00 91.56 89 HIS A CA 1
ATOM 690 C C . HIS A 1 89 ? -7.885 -10.579 -4.213 1.00 91.56 89 HIS A C 1
ATOM 692 O O . HIS A 1 89 ? -7.448 -10.494 -5.348 1.00 91.56 89 HIS A O 1
ATOM 698 N N . HIS A 1 90 ? -7.278 -11.272 -3.240 1.00 92.25 90 HIS A N 1
ATOM 699 C CA . HIS A 1 90 ? -5.970 -11.922 -3.383 1.00 92.25 90 HIS A CA 1
ATOM 700 C C . HIS A 1 90 ? -4.916 -11.035 -4.080 1.00 92.25 90 HIS A C 1
ATOM 702 O O . HIS A 1 90 ? -4.308 -11.484 -5.046 1.00 92.25 90 HIS A O 1
ATOM 708 N N . PRO A 1 91 ? -4.710 -9.777 -3.636 1.00 95.25 91 PRO A N 1
ATOM 709 C CA . PRO A 1 91 ? -3.784 -8.887 -4.323 1.00 95.25 91 PRO A CA 1
ATOM 710 C C . PRO A 1 91 ? -2.332 -9.336 -4.127 1.00 95.25 91 PRO A C 1
ATOM 712 O O . PRO A 1 91 ? -1.976 -9.869 -3.071 1.00 95.25 91 PRO A O 1
ATOM 715 N N . ASP A 1 92 ? -1.482 -9.014 -5.097 1.00 95.38 92 ASP A N 1
ATOM 716 C CA . ASP A 1 92 ? -0.032 -9.200 -5.014 1.00 95.38 92 ASP A CA 1
ATOM 717 C C . ASP A 1 92 ? 0.580 -8.317 -3.922 1.00 95.38 92 ASP A C 1
ATOM 719 O O . ASP A 1 92 ? 1.538 -8.715 -3.248 1.00 95.38 92 ASP A O 1
ATOM 723 N N . ALA A 1 93 ? 0.013 -7.116 -3.742 1.00 95.75 93 ALA A N 1
ATOM 724 C CA . ALA A 1 93 ? 0.435 -6.163 -2.726 1.00 95.75 93 ALA A CA 1
ATOM 725 C C . ALA A 1 93 ? -0.710 -5.335 -2.119 1.00 95.75 93 ALA A C 1
ATOM 727 O O . ALA A 1 93 ? -1.734 -5.041 -2.740 1.00 95.75 93 ALA A O 1
ATOM 728 N N . PHE A 1 94 ? -0.496 -4.894 -0.881 1.00 96.81 94 PHE A N 1
ATOM 729 C CA . PHE A 1 94 ? -1.366 -3.966 -0.167 1.00 96.81 94 PHE A CA 1
ATOM 730 C C . PHE A 1 94 ? -0.647 -2.635 0.055 1.00 96.81 94 PHE A C 1
ATOM 732 O O . PHE A 1 94 ? 0.365 -2.578 0.747 1.00 96.81 94 PHE A O 1
ATOM 739 N N . VAL A 1 95 ? -1.167 -1.551 -0.514 1.00 97.62 95 VAL A N 1
ATOM 740 C CA . VAL A 1 95 ? -0.584 -0.209 -0.386 1.00 97.62 95 VAL A CA 1
ATOM 741 C C . VAL A 1 95 ? -1.426 0.623 0.568 1.00 97.62 95 VAL A C 1
ATOM 743 O O . VAL A 1 95 ? -2.645 0.641 0.455 1.00 97.62 95 VAL A O 1
ATOM 746 N N . VAL A 1 96 ? -0.811 1.341 1.502 1.00 97.12 96 VAL A N 1
ATOM 747 C CA . VAL A 1 96 ? -1.529 2.111 2.520 1.00 97.12 96 VAL A CA 1
ATOM 748 C C . VAL A 1 96 ? -1.106 3.568 2.552 1.00 97.12 96 VAL A C 1
ATOM 750 O O . VAL A 1 96 ? 0.080 3.889 2.543 1.00 97.12 96 VAL A O 1
ATOM 753 N N . VAL A 1 97 ? -2.096 4.450 2.661 1.00 96.88 97 VAL A N 1
ATOM 754 C CA . VAL A 1 97 ? -1.907 5.875 2.923 1.00 96.88 97 VAL A CA 1
ATOM 755 C C . VAL A 1 97 ? -1.725 6.097 4.426 1.00 96.88 97 VAL A C 1
ATOM 757 O O . VAL A 1 97 ? -2.676 6.002 5.204 1.00 96.88 97 VAL A O 1
ATOM 760 N N . GLY A 1 98 ? -0.494 6.413 4.824 1.00 92.31 98 GLY A N 1
ATOM 761 C CA . GLY A 1 98 ? -0.112 6.764 6.189 1.00 92.31 98 GLY A CA 1
ATOM 762 C C . GLY A 1 98 ? -0.070 5.596 7.185 1.00 92.31 98 GLY A C 1
ATOM 763 O O . GLY A 1 98 ? -0.716 4.564 7.035 1.00 92.31 98 GLY A O 1
ATOM 764 N N . MET A 1 99 ? 0.680 5.774 8.276 1.00 89.06 99 MET A N 1
ATOM 765 C CA . MET A 1 99 ? 0.737 4.806 9.383 1.00 89.06 99 MET A CA 1
ATOM 766 C C . MET A 1 99 ? -0.328 5.109 10.446 1.00 89.06 99 MET A C 1
ATOM 768 O O . MET A 1 99 ? -0.018 5.521 11.563 1.00 89.06 99 MET A O 1
ATOM 772 N N . THR A 1 100 ? -1.602 4.940 10.096 1.00 91.00 100 THR A N 1
ATOM 773 C CA . THR A 1 100 ? -2.733 5.234 10.996 1.00 91.00 100 THR A CA 1
ATOM 774 C C . THR A 1 100 ? -2.962 4.134 12.038 1.00 91.00 100 THR A C 1
ATOM 776 O O . THR A 1 100 ? -2.506 3.000 11.880 1.00 91.00 100 THR A O 1
ATOM 779 N N . ALA A 1 101 ? -3.689 4.434 13.122 1.00 89.62 101 ALA A N 1
ATOM 780 C CA . ALA A 1 101 ? -4.015 3.429 14.140 1.00 89.62 101 ALA A CA 1
ATOM 781 C C . ALA A 1 101 ? -4.880 2.292 13.560 1.00 89.62 101 ALA A C 1
ATOM 783 O O . ALA A 1 101 ? -4.658 1.119 13.863 1.00 89.62 101 ALA A O 1
ATOM 784 N N . GLY A 1 102 ? -5.802 2.623 12.659 1.00 92.38 102 GLY A N 1
ATOM 785 C CA . GLY A 1 102 ? -6.626 1.677 11.925 1.00 92.38 102 GLY A CA 1
ATOM 786 C C . GLY A 1 102 ? -5.799 0.767 11.027 1.00 92.38 102 GLY A C 1
ATOM 787 O O . GLY A 1 102 ? -6.021 -0.444 11.038 1.00 92.38 102 GLY A O 1
ATOM 788 N N . PHE A 1 103 ? -4.787 1.300 10.330 1.00 93.12 103 PHE A N 1
ATOM 789 C CA . PHE A 1 103 ? -3.835 0.459 9.603 1.00 93.12 103 PHE A CA 1
ATOM 790 C C . PHE A 1 103 ? -3.112 -0.506 10.542 1.00 93.12 103 PHE A C 1
ATOM 792 O O . PHE A 1 103 ? -3.013 -1.687 10.222 1.00 93.12 103 PHE A O 1
ATOM 799 N N . LYS A 1 104 ? -2.661 -0.051 11.720 1.00 90.06 104 LYS A N 1
ATOM 800 C CA . LYS A 1 104 ? -1.972 -0.939 12.670 1.00 90.06 104 LYS A CA 1
ATOM 801 C C . LYS A 1 104 ? -2.846 -2.128 13.070 1.00 90.06 104 LYS A C 1
ATOM 803 O O . LYS A 1 104 ? -2.396 -3.275 13.071 1.00 90.06 104 LYS A O 1
ATOM 808 N N . GLU A 1 105 ? -4.116 -1.854 13.343 1.00 90.81 105 GLU A N 1
ATOM 809 C CA . GLU A 1 105 ? -5.113 -2.867 13.670 1.00 90.81 105 GLU A CA 1
ATOM 810 C C . GLU A 1 105 ? -5.435 -3.796 12.484 1.00 90.81 105 GLU A C 1
ATOM 812 O O . GLU A 1 105 ? -5.630 -4.999 12.688 1.00 90.81 105 GLU A O 1
ATOM 817 N N . ILE A 1 106 ? -5.475 -3.278 11.256 1.00 92.94 106 ILE A N 1
ATOM 818 C CA . ILE A 1 106 ? -5.677 -4.073 10.037 1.00 92.94 106 ILE A CA 1
ATOM 819 C C . ILE A 1 106 ? -4.470 -4.970 9.775 1.00 92.94 106 ILE A C 1
ATOM 821 O O . ILE A 1 106 ? -4.640 -6.179 9.659 1.00 92.94 106 ILE A O 1
ATOM 825 N N . ASN A 1 107 ? -3.257 -4.418 9.759 1.00 89.94 107 ASN A N 1
ATOM 826 C CA . ASN A 1 107 ? -2.027 -5.150 9.472 1.00 89.94 107 ASN A CA 1
ATOM 827 C C . ASN A 1 107 ? -1.830 -6.320 10.448 1.00 89.94 107 ASN A C 1
ATOM 829 O O . ASN A 1 107 ? -1.633 -7.458 10.035 1.00 89.94 107 ASN A O 1
ATOM 833 N N . ARG A 1 108 ? -2.027 -6.082 11.753 1.00 87.56 108 ARG A N 1
ATOM 834 C CA . ARG A 1 108 ? -1.977 -7.130 12.789 1.00 87.56 108 ARG A CA 1
ATOM 835 C C . ARG A 1 108 ? -2.948 -8.291 12.530 1.00 87.56 108 ARG A C 1
ATOM 837 O O . ARG A 1 108 ? -2.696 -9.417 12.960 1.00 87.56 108 ARG A O 1
ATOM 844 N N . ARG A 1 109 ? -4.091 -8.022 11.892 1.00 89.00 109 ARG A N 1
ATOM 845 C CA . ARG A 1 109 ? -5.127 -9.021 11.594 1.00 89.00 109 ARG A CA 1
ATOM 846 C C . ARG A 1 109 ? -4.964 -9.660 10.220 1.00 89.00 109 ARG A C 1
ATOM 848 O O . ARG A 1 109 ? -5.287 -10.837 10.107 1.00 89.00 109 ARG A O 1
ATOM 855 N N . LEU A 1 110 ? -4.454 -8.934 9.224 1.00 88.25 110 LEU A N 1
ATOM 856 C CA . LEU A 1 110 ? -4.229 -9.437 7.865 1.00 88.25 110 LEU A CA 1
ATOM 857 C C . LEU A 1 110 ? -3.354 -10.690 7.869 1.00 88.25 110 LEU A C 1
ATOM 859 O O . LEU A 1 110 ? -3.741 -11.683 7.260 1.00 88.25 110 LEU A O 1
ATOM 863 N N . HIS A 1 111 ? -2.291 -10.705 8.681 1.00 78.75 111 HIS A N 1
ATOM 864 C CA . HIS A 1 111 ? -1.441 -11.889 8.895 1.00 78.75 111 HIS A CA 1
ATOM 865 C C . HIS A 1 111 ? -2.201 -13.144 9.349 1.00 78.75 111 HIS A C 1
ATOM 867 O O . HIS A 1 111 ? -1.700 -14.254 9.214 1.00 78.75 111 HIS A O 1
ATOM 873 N N . LYS A 1 112 ? -3.392 -12.993 9.943 1.00 81.50 112 LYS A N 1
ATOM 874 C CA . LYS A 1 112 ? -4.215 -14.115 10.423 1.00 81.50 112 LYS A CA 1
ATOM 875 C C . LYS A 1 112 ? -5.301 -14.543 9.442 1.00 81.50 112 LYS A C 1
ATOM 877 O O . LYS A 1 112 ? -5.870 -15.612 9.627 1.00 81.50 112 LYS A O 1
ATOM 882 N N . CYS A 1 113 ? -5.660 -13.700 8.477 1.00 80.19 113 CYS A N 1
ATOM 883 C CA . CYS A 1 113 ? -6.824 -13.922 7.615 1.00 80.19 113 CYS A CA 1
ATOM 884 C C . CYS A 1 113 ? -6.523 -13.819 6.116 1.00 80.19 113 CYS A C 1
ATOM 886 O O . CYS A 1 113 ? -7.456 -13.838 5.317 1.00 80.19 113 CYS A O 1
ATOM 888 N N . SER A 1 114 ? -5.257 -13.668 5.738 1.00 84.62 114 SER A N 1
ATOM 889 C CA . SER A 1 114 ? -4.803 -13.601 4.352 1.00 84.62 114 SER A CA 1
ATOM 890 C C . SER A 1 114 ? -3.365 -14.093 4.241 1.00 84.62 114 SER A C 1
ATOM 892 O O . SER A 1 114 ? -2.655 -14.154 5.242 1.00 84.62 114 SER A O 1
ATOM 894 N N . GLU A 1 115 ? -2.941 -14.395 3.018 1.00 85.56 115 GLU A N 1
ATOM 895 C CA . GLU A 1 115 ? -1.549 -14.732 2.699 1.00 85.56 115 GLU A CA 1
ATOM 896 C C . GLU A 1 115 ? -0.668 -13.486 2.520 1.00 85.56 115 GLU A C 1
ATOM 898 O O . GLU A 1 115 ? 0.546 -13.613 2.387 1.00 85.56 115 GLU A O 1
ATOM 903 N N . LEU A 1 116 ? -1.259 -12.281 2.552 1.00 88.44 116 LEU A N 1
ATOM 904 C CA . LEU A 1 116 ? -0.514 -11.029 2.471 1.00 88.44 116 LEU A CA 1
ATOM 905 C C . LEU A 1 116 ? 0.467 -10.924 3.633 1.00 88.44 116 LEU A C 1
ATOM 907 O O . LEU A 1 116 ? 0.086 -10.845 4.804 1.00 88.44 116 LEU A O 1
ATOM 911 N N . THR A 1 117 ? 1.741 -10.865 3.277 1.00 87.94 117 THR A N 1
ATOM 912 C CA . THR A 1 117 ? 2.829 -10.659 4.224 1.00 87.94 117 THR A CA 1
ATOM 913 C C . THR A 1 117 ? 3.141 -9.171 4.391 1.00 87.94 117 THR A C 1
ATOM 915 O O . THR A 1 117 ? 2.759 -8.316 3.588 1.00 87.94 117 THR A O 1
ATOM 918 N N . ALA A 1 118 ? 3.910 -8.840 5.429 1.00 86.69 118 ALA A N 1
ATOM 919 C CA . ALA A 1 118 ? 4.398 -7.476 5.629 1.00 86.69 118 ALA A CA 1
ATOM 920 C C . ALA A 1 118 ? 5.373 -7.038 4.518 1.00 86.69 118 ALA A C 1
ATOM 922 O O . ALA A 1 118 ? 5.479 -5.849 4.240 1.00 86.69 118 ALA A O 1
ATOM 923 N N . GLU A 1 119 ? 6.031 -7.981 3.833 1.00 88.94 119 GLU A N 1
ATOM 924 C CA . GLU A 1 119 ? 6.862 -7.697 2.656 1.00 88.94 119 GLU A CA 1
ATOM 925 C C . GLU A 1 119 ? 6.061 -7.287 1.417 1.00 88.94 119 GLU A C 1
ATOM 927 O O . GLU A 1 119 ? 6.609 -6.622 0.539 1.00 88.94 119 GLU A O 1
ATOM 932 N N . GLN A 1 120 ? 4.795 -7.701 1.347 1.00 92.44 120 GLN A N 1
ATOM 933 C CA . GLN A 1 120 ? 3.837 -7.326 0.304 1.00 92.44 120 GLN A CA 1
ATOM 934 C C . GLN A 1 120 ? 3.001 -6.111 0.716 1.00 92.44 120 GLN A C 1
ATOM 936 O O . GLN A 1 120 ? 2.082 -5.715 0.004 1.00 92.44 120 GLN A O 1
ATOM 941 N N . THR A 1 121 ? 3.290 -5.520 1.877 1.00 94.12 121 THR A N 1
ATOM 942 C CA . THR A 1 121 ? 2.606 -4.323 2.354 1.00 94.12 121 THR A CA 1
ATOM 943 C C . THR A 1 121 ? 3.520 -3.110 2.208 1.00 94.12 121 THR A C 1
ATOM 945 O O . THR A 1 121 ? 4.657 -3.100 2.684 1.00 94.12 121 THR A O 1
ATOM 948 N N . TYR A 1 122 ? 3.005 -2.069 1.564 1.00 95.38 122 TYR A N 1
ATOM 949 C CA . TYR A 1 122 ? 3.717 -0.830 1.285 1.00 95.38 122 TYR A CA 1
ATOM 950 C C . TYR A 1 122 ? 2.994 0.353 1.911 1.00 95.38 122 TYR A C 1
ATOM 952 O O . TYR A 1 122 ? 1.768 0.408 1.908 1.00 95.38 122 TYR A O 1
ATOM 960 N N . VAL A 1 123 ? 3.740 1.323 2.434 1.00 95.81 123 VAL A N 1
ATOM 961 C CA . VAL A 1 123 ? 3.158 2.528 3.039 1.00 95.81 123 VAL A CA 1
ATOM 962 C C . VAL A 1 123 ? 3.650 3.780 2.332 1.00 95.81 123 VAL A C 1
ATOM 964 O O . VAL A 1 123 ? 4.850 4.019 2.264 1.00 95.81 123 VAL A O 1
ATOM 967 N N . LEU A 1 124 ? 2.730 4.628 1.884 1.00 96.56 124 LEU A N 1
ATOM 968 C CA . LEU A 1 124 ? 3.025 6.013 1.540 1.00 96.56 124 LEU A CA 1
ATOM 969 C C . LEU A 1 124 ? 2.760 6.881 2.771 1.00 96.56 124 LEU A C 1
ATOM 971 O O . LEU A 1 124 ? 1.615 7.140 3.137 1.00 96.56 124 LEU A O 1
ATOM 975 N N . GLY A 1 125 ? 3.821 7.270 3.463 1.00 93.50 125 GLY A N 1
ATOM 976 C CA . GLY A 1 125 ? 3.761 8.052 4.686 1.00 93.50 125 GLY A CA 1
ATOM 977 C C . GLY A 1 125 ? 5.035 7.945 5.514 1.00 93.50 125 GLY A C 1
ATOM 978 O O . GLY A 1 125 ? 5.913 7.115 5.273 1.00 93.50 125 GLY A O 1
ATOM 979 N N . ASN A 1 126 ? 5.149 8.815 6.512 1.00 90.94 126 ASN A N 1
ATOM 980 C CA . ASN A 1 126 ? 6.310 8.827 7.396 1.00 90.94 126 ASN A CA 1
ATOM 981 C C . ASN A 1 126 ? 6.373 7.558 8.253 1.00 90.94 126 A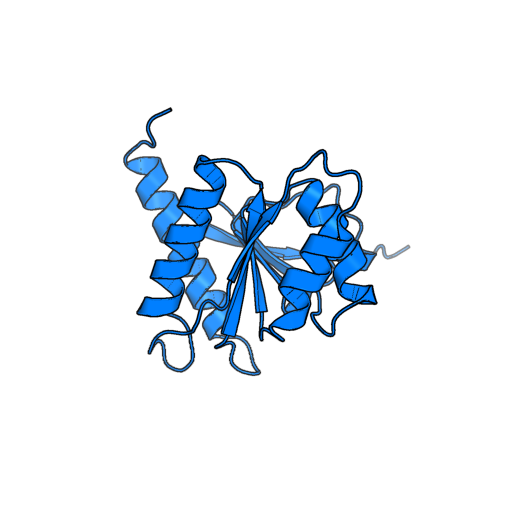SN A C 1
ATOM 983 O O . ASN A 1 126 ? 5.351 7.077 8.746 1.00 90.94 126 ASN A O 1
ATOM 987 N N . ARG A 1 127 ? 7.595 7.065 8.472 1.00 87.69 127 ARG A N 1
ATOM 988 C CA . ARG A 1 127 ? 7.869 5.952 9.380 1.00 87.69 127 ARG A CA 1
ATOM 989 C C . ARG A 1 127 ? 7.453 6.310 10.808 1.00 87.69 127 ARG A C 1
ATOM 991 O O . ARG A 1 127 ? 7.860 7.343 11.335 1.00 87.69 127 ARG A O 1
ATOM 998 N N . ASP A 1 128 ? 6.741 5.398 11.458 1.00 83.38 128 ASP A N 1
ATOM 999 C CA . ASP A 1 128 ? 6.417 5.470 12.880 1.00 83.38 128 ASP A CA 1
ATOM 1000 C C . ASP A 1 128 ? 7.336 4.532 13.682 1.00 83.38 128 ASP A C 1
ATOM 1002 O O . ASP A 1 128 ? 7.340 3.315 13.498 1.00 83.38 128 ASP A O 1
ATOM 1006 N N . GLY A 1 129 ? 8.154 5.108 14.566 1.00 71.00 129 GLY A N 1
ATOM 1007 C CA . GLY A 1 129 ? 9.098 4.364 15.405 1.00 71.00 129 GLY A CA 1
ATOM 1008 C C . GLY A 1 129 ? 8.458 3.603 16.570 1.00 71.00 129 GLY A C 1
ATOM 1009 O O . GLY A 1 129 ? 9.138 2.794 17.191 1.00 71.00 129 GLY A O 1
ATOM 1010 N N . SER A 1 130 ? 7.176 3.834 16.868 1.00 72.69 130 SER A N 1
ATOM 1011 C CA . SER A 1 130 ? 6.457 3.209 17.991 1.00 72.69 130 SER A CA 1
ATOM 1012 C C . SER A 1 130 ? 5.910 1.805 17.694 1.00 72.69 130 SER A C 1
ATOM 1014 O O . SER A 1 130 ? 5.196 1.223 18.509 1.00 72.69 130 SER A O 1
ATOM 1016 N N . LEU A 1 131 ? 6.187 1.275 16.504 1.00 69.69 131 LEU A N 1
ATOM 1017 C CA . LEU A 1 131 ? 5.572 0.055 15.999 1.00 69.69 131 LEU A CA 1
ATOM 1018 C C . LEU A 1 131 ? 6.211 -1.219 16.547 1.00 69.69 131 LEU A C 1
ATOM 1020 O O . LEU A 1 131 ? 7.431 -1.349 16.627 1.00 69.69 131 LEU A O 1
ATOM 1024 N N . ASP A 1 132 ? 5.352 -2.192 16.840 1.00 66.25 132 ASP A N 1
ATOM 1025 C CA . ASP A 1 132 ? 5.752 -3.540 17.225 1.00 66.25 132 ASP A CA 1
ATOM 1026 C C . ASP A 1 132 ? 6.423 -4.257 16.044 1.00 66.25 132 ASP A C 1
ATOM 1028 O O . ASP A 1 132 ? 5.835 -4.431 14.981 1.00 66.25 132 ASP A O 1
ATOM 1032 N N . SER A 1 133 ? 7.659 -4.714 16.224 1.00 66.94 133 SER A N 1
ATOM 1033 C CA . SER A 1 133 ? 8.410 -5.402 15.170 1.00 66.94 133 SER A CA 1
ATOM 1034 C C . SER A 1 133 ? 7.761 -6.704 14.668 1.00 66.94 133 SER A C 1
ATOM 1036 O O . SER A 1 133 ? 8.059 -7.119 13.550 1.00 66.94 133 SER A O 1
ATOM 1038 N N . LEU A 1 134 ? 6.864 -7.333 15.440 1.00 64.75 134 LEU A N 1
ATOM 1039 C CA . LEU A 1 134 ? 6.301 -8.652 15.122 1.00 64.75 134 LEU A CA 1
ATOM 1040 C C . LEU A 1 134 ? 5.364 -8.656 13.907 1.00 64.75 134 LEU A C 1
ATOM 1042 O O . LEU A 1 134 ? 5.356 -9.618 13.146 1.00 64.75 134 LEU A O 1
ATOM 1046 N N . PHE A 1 135 ? 4.580 -7.595 13.704 1.00 71.31 135 PHE A N 1
ATOM 1047 C CA . PHE A 1 135 ? 3.583 -7.530 12.618 1.00 71.31 135 PHE A CA 1
ATOM 1048 C C . PHE A 1 135 ? 4.035 -6.677 11.435 1.00 71.31 135 PHE A C 1
ATOM 1050 O O . PHE A 1 135 ? 3.414 -6.689 10.374 1.00 71.31 135 PHE A O 1
ATOM 1057 N N . PHE A 1 136 ? 5.109 -5.920 11.620 1.00 76.31 136 PHE A N 1
ATOM 1058 C CA . PHE A 1 136 ? 5.614 -4.954 10.649 1.00 76.31 136 PHE A CA 1
ATOM 1059 C C . PHE A 1 136 ? 7.020 -5.327 10.177 1.00 76.31 136 PHE A C 1
ATOM 1061 O O . PHE A 1 136 ? 7.733 -4.506 9.601 1.00 76.31 136 PHE A O 1
ATOM 1068 N N . HIS A 1 137 ? 7.432 -6.571 10.429 1.00 75.81 137 HIS A N 1
ATOM 1069 C CA . HIS A 1 137 ? 8.718 -7.083 9.998 1.00 75.81 137 HIS A CA 1
ATOM 1070 C C . HIS A 1 137 ? 8.848 -6.956 8.478 1.00 75.81 137 HIS A C 1
ATOM 1072 O O . HIS A 1 137 ? 8.025 -7.485 7.741 1.00 75.81 137 HIS A O 1
ATOM 1078 N N . GLN A 1 138 ? 9.880 -6.249 8.016 1.00 82.94 138 GLN A N 1
ATOM 1079 C CA . GLN A 1 138 ? 10.144 -5.971 6.602 1.00 82.94 138 GLN A CA 1
ATOM 1080 C C . GLN A 1 138 ? 9.114 -5.091 5.887 1.00 82.94 138 GLN A C 1
ATOM 1082 O O . GLN A 1 138 ? 9.214 -4.937 4.666 1.00 82.94 138 GLN A O 1
ATOM 1087 N N . LEU A 1 139 ? 8.205 -4.448 6.629 1.00 88.50 139 LEU A N 1
ATOM 1088 C CA . LEU A 1 139 ? 7.316 -3.446 6.060 1.00 88.50 139 LEU A CA 1
ATOM 1089 C C . LEU A 1 139 ? 8.149 -2.360 5.380 1.00 88.50 139 LEU A C 1
ATOM 1091 O O . LEU A 1 139 ? 9.112 -1.840 5.956 1.00 88.50 139 LEU A O 1
ATOM 1095 N N . THR A 1 140 ? 7.772 -2.027 4.154 1.00 92.75 140 THR A N 1
ATOM 1096 C CA . THR A 1 140 ? 8.461 -1.014 3.361 1.00 92.75 140 THR A CA 1
ATOM 1097 C C . THR A 1 140 ? 7.549 0.181 3.150 1.00 92.75 140 THR A C 1
ATOM 1099 O O . THR A 1 140 ? 6.333 0.044 3.054 1.00 92.75 140 THR A O 1
ATOM 1102 N N . GLY A 1 141 ? 8.119 1.374 3.085 1.00 93.62 141 GLY A N 1
ATOM 1103 C CA . GLY A 1 141 ? 7.348 2.562 2.782 1.00 93.62 141 GLY A CA 1
ATOM 1104 C C . GLY A 1 141 ? 8.188 3.685 2.216 1.00 93.62 141 GLY A C 1
ATOM 1105 O O . GLY A 1 141 ? 9.409 3.589 2.110 1.00 93.62 141 GLY A O 1
ATOM 1106 N N . VAL A 1 142 ? 7.505 4.747 1.822 1.00 96.19 142 VAL A N 1
ATOM 1107 C CA . VAL A 1 142 ? 8.077 5.966 1.269 1.00 96.19 142 VAL A CA 1
ATOM 1108 C C . VAL A 1 142 ? 7.492 7.131 2.049 1.00 96.19 142 VAL A C 1
ATOM 1110 O O . VAL A 1 142 ? 6.276 7.247 2.172 1.00 96.19 142 VAL A O 1
ATOM 1113 N N . SER A 1 143 ? 8.347 7.971 2.624 1.00 94.00 143 SER A N 1
ATOM 1114 C CA . SER A 1 143 ? 7.927 9.180 3.331 1.00 94.00 143 SER A CA 1
ATOM 1115 C C . SER A 1 143 ? 7.271 10.182 2.378 1.00 94.00 143 SER A C 1
ATOM 1117 O O . SER A 1 143 ? 7.455 10.130 1.163 1.00 94.00 143 SER A O 1
ATOM 1119 N N . TRP A 1 144 ? 6.592 11.186 2.933 1.00 91.12 144 TRP A N 1
ATOM 1120 C CA . TRP A 1 144 ? 6.044 12.289 2.133 1.00 91.12 144 TRP A CA 1
ATOM 1121 C C . TRP A 1 144 ? 7.119 13.115 1.407 1.00 91.12 144 TRP A C 1
ATOM 1123 O O . TRP A 1 144 ? 6.802 13.856 0.488 1.00 91.12 144 TRP A O 1
ATOM 1133 N N . THR A 1 145 ? 8.394 12.990 1.797 1.00 88.88 145 THR A N 1
ATOM 1134 C CA . THR A 1 145 ? 9.539 13.643 1.135 1.00 88.88 145 THR A CA 1
ATOM 1135 C C . THR A 1 145 ? 10.141 12.807 -0.006 1.00 88.88 145 THR A C 1
ATOM 1137 O O . THR A 1 145 ? 11.085 13.246 -0.681 1.00 88.88 145 THR A O 1
ATOM 1140 N N . GLY A 1 146 ? 9.601 11.604 -0.230 1.00 89.56 146 GLY A N 1
ATOM 1141 C CA . GLY A 1 146 ? 10.079 10.637 -1.213 1.00 89.56 146 GLY A CA 1
ATOM 1142 C C . GLY A 1 146 ? 11.255 9.786 -0.736 1.00 89.56 146 GLY A C 1
ATOM 1143 O O . GLY A 1 146 ? 11.941 9.182 -1.555 1.00 89.56 146 GLY A O 1
ATOM 1144 N N . GLU A 1 147 ? 11.527 9.738 0.568 1.00 91.44 147 GLU A N 1
ATOM 1145 C CA . GLU A 1 147 ? 12.571 8.879 1.126 1.00 91.44 147 GLU A CA 1
ATOM 1146 C C . GLU A 1 147 ? 12.002 7.494 1.429 1.00 91.44 147 GLU A C 1
ATOM 1148 O O . GLU A 1 147 ? 11.074 7.342 2.226 1.00 91.44 147 GLU A O 1
ATOM 1153 N N . ALA A 1 148 ? 12.567 6.466 0.798 1.00 92.94 148 ALA A N 1
ATOM 1154 C CA . ALA A 1 148 ? 12.205 5.091 1.099 1.00 92.94 148 ALA A CA 1
ATOM 1155 C C . ALA A 1 148 ? 12.760 4.670 2.467 1.00 92.94 148 ALA A C 1
ATOM 1157 O O . ALA A 1 148 ? 13.912 4.940 2.810 1.00 92.94 148 ALA A O 1
ATOM 1158 N N . TRP A 1 149 ? 11.951 3.952 3.231 1.00 91.75 149 TRP A N 1
ATOM 1159 C CA . TRP A 1 149 ? 12.318 3.359 4.505 1.00 91.75 149 TRP A CA 1
ATOM 1160 C C . TRP A 1 149 ? 11.845 1.908 4.554 1.00 91.75 149 TRP A C 1
ATOM 1162 O O . TRP A 1 149 ? 10.860 1.522 3.928 1.00 91.75 149 TRP A O 1
ATOM 1172 N N . ARG A 1 150 ? 12.551 1.084 5.325 1.00 88.81 150 ARG A N 1
ATOM 1173 C CA . ARG A 1 150 ? 12.174 -0.307 5.579 1.00 88.81 150 ARG A CA 1
ATOM 1174 C C . ARG A 1 150 ? 12.318 -0.607 7.058 1.00 88.81 150 ARG A C 1
ATOM 1176 O O . ARG A 1 150 ? 13.285 -0.182 7.690 1.00 88.81 150 ARG A O 1
ATOM 1183 N N . MET A 1 151 ? 11.362 -1.339 7.610 1.00 83.94 151 MET A N 1
ATOM 1184 C CA . MET A 1 151 ? 11.432 -1.830 8.978 1.00 83.94 151 MET A CA 1
ATOM 1185 C C . MET A 1 151 ? 12.279 -3.105 9.012 1.00 83.94 151 MET A C 1
ATOM 1187 O O . MET A 1 151 ? 11.818 -4.183 8.645 1.00 83.94 151 MET A O 1
ATOM 1191 N N . SER A 1 152 ? 13.536 -2.989 9.435 1.00 73.00 152 SER A N 1
ATOM 1192 C CA . SER A 1 152 ? 14.375 -4.138 9.789 1.00 73.00 152 SER A CA 1
ATOM 1193 C C . SER A 1 152 ? 14.251 -4.449 11.283 1.00 73.00 152 SER A C 1
ATOM 1195 O O . SER A 1 152 ? 13.922 -3.569 12.083 1.00 73.00 152 SER A O 1
ATOM 1197 N N . GLN A 1 153 ? 14.520 -5.698 11.684 1.00 58.66 153 GLN A N 1
ATOM 1198 C CA . GLN A 1 153 ? 14.767 -5.975 13.098 1.00 58.66 153 GLN A CA 1
ATOM 1199 C C . GLN A 1 153 ? 15.967 -5.136 13.544 1.00 58.66 153 GLN A C 1
ATOM 1201 O O . GLN A 1 153 ? 17.054 -5.252 12.977 1.00 58.66 153 GLN A O 1
ATOM 1206 N N . LEU A 1 154 ? 15.785 -4.319 14.582 1.00 46.97 154 LEU A N 1
ATOM 1207 C CA . LEU A 1 154 ? 16.913 -4.001 15.443 1.00 46.97 154 LEU A CA 1
ATOM 1208 C C . LEU A 1 154 ? 17.356 -5.339 16.034 1.00 46.97 154 LEU A C 1
ATOM 1210 O O . LEU A 1 154 ? 16.634 -5.928 16.835 1.00 46.97 154 LEU A O 1
ATOM 1214 N N . GLN A 1 155 ? 18.516 -5.840 15.609 1.00 41.22 155 GLN A N 1
ATOM 1215 C CA . GLN A 1 155 ? 19.245 -6.814 16.406 1.00 41.22 155 GLN A CA 1
ATOM 1216 C C . GLN A 1 155 ? 19.556 -6.120 17.730 1.00 41.22 155 GLN A C 1
ATOM 1218 O O . GLN A 1 155 ? 20.500 -5.337 17.824 1.00 41.22 155 GLN A O 1
ATOM 1223 N N . THR A 1 156 ? 18.745 -6.358 18.756 1.00 36.16 156 THR A N 1
ATOM 1224 C CA . THR A 1 156 ? 19.186 -6.112 20.124 1.00 36.16 156 THR A CA 1
ATOM 1225 C C . THR A 1 156 ? 20.180 -7.222 20.439 1.00 36.16 156 THR A C 1
ATOM 1227 O O . THR A 1 156 ? 19.819 -8.265 20.973 1.00 36.16 156 THR A O 1
ATOM 1230 N N . ILE A 1 157 ? 21.428 -7.034 20.003 1.00 41.69 157 ILE A N 1
ATOM 1231 C CA . ILE A 1 157 ? 22.555 -7.800 20.526 1.00 41.69 157 ILE A CA 1
ATOM 1232 C C . ILE A 1 157 ? 22.597 -7.447 22.015 1.00 41.69 157 ILE A C 1
ATOM 1234 O O . ILE A 1 157 ? 22.852 -6.295 22.364 1.00 41.69 157 ILE A O 1
ATOM 1238 N N . THR A 1 158 ? 22.217 -8.407 22.857 1.00 43.75 158 THR A N 1
ATOM 1239 C CA . THR A 1 158 ? 22.470 -8.376 24.303 1.00 43.75 158 THR A CA 1
ATOM 1240 C C . THR A 1 158 ? 23.789 -9.078 24.559 1.00 43.75 158 THR A C 1
ATOM 1242 O O . THR A 1 158 ? 24.011 -10.121 23.901 1.00 43.75 158 THR A O 1
#

pLDDT: mean 87.86, std 12.88, range [36.16, 98.56]